Protein AF-A0A929RPE1-F1 (afdb_monomer)

Mean predicted aligned error: 3.92 Å

Secondary structure (DSSP, 8-state):
---S-EEEEEET-TTTTTHHHHHHH-TTEEEEEE---HHHHHHHHHHHHHHT-TTEEEE-S-GGGGTTT--EEEEEEESS--HHHHHHHHGGGEEEEEEEEEEE-TTHHHHHHHTHHHHHHTTEEEEEEEEE-SSSS-EEEEEEEEE--

Solvent-accessible surface area (backbone atoms only — not comparable to full-atom values): 7983 Å² total; per-residue (Å²): 135,84,75,84,47,59,34,32,34,18,40,51,19,57,96,31,53,63,39,52,59,48,33,73,78,34,75,70,32,34,30,34,33,25,26,62,50,65,76,40,41,54,51,44,51,55,50,36,61,76,67,66,53,88,39,60,47,82,38,82,32,53,64,69,76,44,54,86,76,53,58,17,48,33,31,36,36,39,90,71,66,59,51,45,59,41,47,69,49,44,55,72,36,36,25,89,76,10,23,40,45,34,50,44,53,89,62,44,70,59,38,49,61,76,13,44,68,52,31,58,76,63,35,35,51,76,46,80,42,82,41,75,43,93,88,48,105,50,62,41,29,39,39,39,31,36,35,79,104

Structure (mmCIF, N/CA/C/O backbone):
data_AF-A0A929RPE1-F1
#
_entry.id   AF-A0A929RPE1-F1
#
loop_
_atom_site.group_PDB
_atom_site.id
_atom_site.type_symbol
_atom_site.label_atom_id
_atom_site.label_alt_id
_atom_site.label_comp_id
_atom_site.label_asym_id
_atom_site.label_entity_id
_atom_site.label_seq_id
_atom_site.pdbx_PDB_ins_code
_atom_site.Cartn_x
_atom_site.Cartn_y
_atom_site.Cartn_z
_atom_site.occupancy
_atom_site.B_iso_or_equiv
_atom_site.auth_seq_id
_atom_site.auth_comp_id
_atom_site.auth_asym_id
_atom_site.auth_atom_id
_atom_site.pdbx_PDB_model_num
ATOM 1 N N . PRO A 1 1 ? -17.631 -17.907 -0.060 1.00 41.94 1 PRO A N 1
ATOM 2 C CA . PRO A 1 1 ? -17.583 -17.903 1.423 1.00 41.94 1 PRO A CA 1
ATOM 3 C C . PRO A 1 1 ? -16.134 -17.960 1.951 1.00 41.94 1 PRO A C 1
ATOM 5 O O . PRO A 1 1 ? -15.429 -18.916 1.658 1.00 41.94 1 PRO A O 1
ATOM 8 N N . ARG A 1 2 ? -15.601 -17.007 2.723 1.00 48.81 2 ARG A N 1
ATOM 9 C CA . ARG A 1 2 ? -15.855 -15.551 2.826 1.00 48.81 2 ARG A CA 1
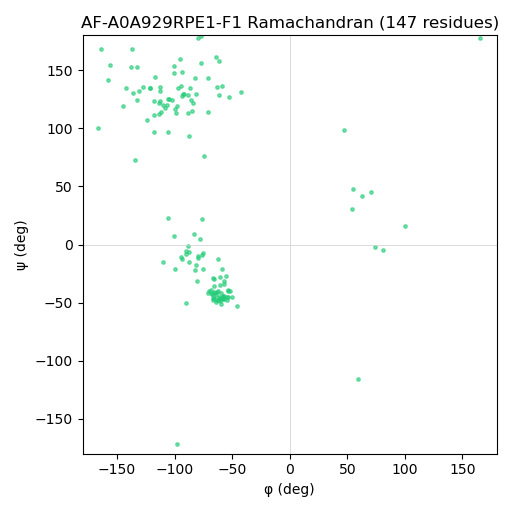ATOM 10 C C . ARG A 1 2 ? -15.153 -14.845 1.628 1.00 48.81 2 ARG A C 1
ATOM 12 O O . ARG A 1 2 ? -14.597 -15.539 0.784 1.00 48.81 2 ARG A O 1
ATOM 19 N N . ARG A 1 3 ? -15.189 -13.532 1.423 1.00 43.69 3 ARG A N 1
ATOM 20 C CA . ARG A 1 3 ? -14.304 -12.589 2.121 1.00 43.69 3 ARG A CA 1
ATOM 21 C C . ARG A 1 3 ? -14.842 -11.183 1.910 1.00 43.69 3 ARG A C 1
ATOM 23 O O . ARG A 1 3 ? -14.646 -10.605 0.850 1.00 43.69 3 ARG A O 1
ATOM 30 N N . GLU A 1 4 ? -15.535 -10.678 2.924 1.00 48.34 4 GLU A N 1
ATOM 31 C CA . GLU A 1 4 ? -15.473 -9.253 3.243 1.00 48.34 4 GLU A CA 1
ATOM 32 C C . GLU A 1 4 ? -14.011 -8.788 3.135 1.00 48.34 4 GLU A C 1
ATOM 34 O O . GLU A 1 4 ? -13.127 -9.488 3.634 1.00 48.34 4 GLU A O 1
ATOM 39 N N . GLY A 1 5 ? -13.817 -7.676 2.415 1.00 63.91 5 GLY A N 1
ATOM 40 C CA . GLY A 1 5 ? -12.622 -6.832 2.334 1.00 63.91 5 GLY A CA 1
ATOM 41 C C . GLY A 1 5 ? -11.291 -7.547 2.126 1.00 63.91 5 GLY A C 1
ATOM 42 O O . GLY A 1 5 ? -10.660 -7.966 3.090 1.00 63.91 5 GLY A O 1
ATOM 43 N N . ARG A 1 6 ? -10.786 -7.610 0.884 1.00 90.25 6 ARG A N 1
ATOM 44 C CA . ARG A 1 6 ? -9.335 -7.809 0.707 1.00 90.25 6 ARG A CA 1
ATOM 45 C C . ARG A 1 6 ? -8.610 -6.613 1.312 1.00 90.25 6 ARG A C 1
ATOM 47 O O . ARG A 1 6 ? -9.013 -5.471 1.083 1.00 90.25 6 ARG A O 1
ATOM 54 N N . GLU A 1 7 ? -7.547 -6.888 2.053 1.00 95.88 7 GLU A N 1
ATOM 55 C CA . GLU A 1 7 ? -6.811 -5.857 2.776 1.00 95.88 7 GLU A CA 1
ATOM 56 C C . GLU A 1 7 ? -5.669 -5.317 1.919 1.00 95.88 7 GLU A C 1
ATOM 58 O O . GLU A 1 7 ? -4.839 -6.071 1.394 1.00 95.88 7 GLU A O 1
ATOM 63 N N . VAL A 1 8 ? -5.600 -3.993 1.815 1.00 97.94 8 VAL A N 1
ATOM 64 C CA . VAL A 1 8 ? -4.462 -3.277 1.237 1.00 97.94 8 VAL A CA 1
ATOM 65 C C . VAL A 1 8 ? -3.785 -2.488 2.344 1.00 97.94 8 VAL A C 1
ATOM 67 O O . VAL A 1 8 ? -4.456 -1.786 3.085 1.00 97.94 8 VAL A O 1
ATOM 70 N N . LEU A 1 9 ? -2.463 -2.572 2.456 1.00 98.38 9 LEU A N 1
ATOM 71 C CA . LEU A 1 9 ? -1.678 -1.727 3.353 1.00 98.38 9 LEU A CA 1
ATOM 72 C C . LEU A 1 9 ? -0.784 -0.802 2.535 1.00 98.38 9 LEU A C 1
ATOM 74 O O . LEU A 1 9 ? 0.178 -1.263 1.925 1.00 98.38 9 LEU A O 1
ATOM 78 N N . ASP A 1 10 ? -1.052 0.495 2.571 1.00 98.44 10 ASP A N 1
ATOM 79 C CA . ASP A 1 10 ? -0.181 1.500 1.980 1.00 98.44 10 ASP A CA 1
ATOM 80 C C . ASP A 1 10 ? 0.867 1.955 2.997 1.00 98.44 10 ASP A C 1
ATOM 82 O O . ASP A 1 10 ? 0.550 2.542 4.029 1.00 98.44 10 ASP A O 1
ATOM 86 N N . VAL A 1 11 ? 2.132 1.638 2.734 1.00 98.00 11 VAL A N 1
ATOM 87 C CA . VAL A 1 11 ? 3.247 1.966 3.626 1.00 98.00 11 VAL A CA 1
ATOM 88 C C . VAL A 1 11 ? 3.862 3.290 3.211 1.00 98.00 11 VAL A C 1
ATOM 90 O O . VAL A 1 11 ? 4.288 3.448 2.069 1.00 98.00 11 VAL A O 1
ATOM 93 N N . GLY A 1 12 ? 3.997 4.207 4.170 1.00 96.25 12 GLY A N 1
ATOM 94 C CA . GLY A 1 12 ? 4.487 5.555 3.906 1.00 96.25 12 GLY A CA 1
ATOM 95 C C . GLY A 1 12 ? 3.454 6.371 3.138 1.00 96.25 12 GLY A C 1
ATOM 96 O O . GLY A 1 12 ? 3.809 7.030 2.162 1.00 96.25 12 GLY A O 1
ATOM 97 N N . SER A 1 13 ? 2.190 6.300 3.573 1.00 96.38 13 SER A N 1
ATOM 98 C CA . SER A 1 13 ? 1.047 6.871 2.853 1.00 96.38 13 SER A CA 1
ATOM 99 C C . SER A 1 13 ? 1.200 8.359 2.560 1.00 96.38 13 SER A C 1
ATOM 101 O O . SER A 1 13 ? 0.677 8.831 1.552 1.00 96.38 13 SER A O 1
ATOM 103 N N . GLY A 1 14 ? 1.959 9.108 3.370 1.00 95.12 14 GLY A N 1
ATOM 104 C CA . GLY A 1 14 ? 2.337 10.477 3.050 1.00 95.12 14 GLY A CA 1
ATOM 105 C C . GLY A 1 14 ? 1.115 11.372 2.864 1.00 95.12 14 GLY A C 1
ATOM 106 O O . GLY A 1 14 ? 0.342 11.583 3.788 1.00 95.12 14 GLY A O 1
ATOM 107 N N . SER A 1 15 ? 0.938 11.884 1.647 1.00 94.50 15 SER A N 1
ATOM 108 C CA . SER A 1 15 ? -0.229 12.679 1.246 1.00 94.50 15 SER A CA 1
ATOM 109 C C . SER A 1 15 ? -1.451 11.841 0.835 1.00 94.50 15 SER A C 1
ATOM 111 O O . SER A 1 15 ? -2.384 12.389 0.258 1.00 94.50 15 SER A O 1
ATOM 113 N N . GLY A 1 16 ? -1.420 10.524 1.047 1.00 96.12 16 GLY A N 1
ATOM 114 C CA . GLY A 1 16 ? -2.496 9.580 0.735 1.00 96.12 16 GLY A CA 1
ATOM 115 C C . GLY A 1 16 ? -2.317 8.798 -0.564 1.00 96.12 16 GLY A C 1
ATOM 116 O O . GLY A 1 16 ? -3.280 8.240 -1.071 1.00 96.12 16 GLY A O 1
ATOM 117 N N . LEU A 1 17 ? -1.119 8.755 -1.150 1.00 96.06 17 LEU A N 1
ATOM 118 C CA . LEU A 1 17 ? -0.919 8.175 -2.483 1.00 96.06 17 LEU A CA 1
ATOM 119 C C . LEU A 1 17 ? 0.018 6.957 -2.453 1.00 96.06 17 LEU A C 1
ATOM 121 O O . LEU A 1 17 ? 1.200 7.145 -2.142 1.00 96.06 17 LEU A O 1
ATOM 125 N N . PRO A 1 18 ? -0.415 5.778 -2.945 1.00 96.88 18 PRO A N 1
ATOM 126 C CA . PRO A 1 18 ? -1.666 5.520 -3.677 1.00 96.88 18 PRO A CA 1
ATOM 127 C C . PRO A 1 18 ? -2.905 5.202 -2.816 1.00 96.88 18 PRO A C 1
ATOM 129 O O . PRO A 1 18 ? -3.987 5.068 -3.384 1.00 96.88 18 PRO A O 1
ATOM 132 N N . GLY A 1 19 ? -2.779 5.054 -1.493 1.00 98.19 19 GLY A N 1
ATOM 133 C CA . GLY A 1 19 ? -3.822 4.460 -0.647 1.00 98.19 19 GLY A CA 1
ATOM 134 C C . GLY A 1 19 ? -5.220 5.095 -0.731 1.00 98.19 19 GLY A C 1
ATOM 135 O O . GLY A 1 19 ? -6.194 4.374 -0.928 1.00 98.19 19 GLY A O 1
ATOM 136 N N . ILE A 1 20 ? -5.338 6.423 -0.664 1.00 98.38 20 ILE A N 1
ATOM 137 C CA . ILE A 1 20 ? -6.624 7.143 -0.762 1.00 98.38 20 ILE A CA 1
ATOM 138 C C . ILE A 1 20 ? -7.279 6.931 -2.129 1.00 98.38 20 ILE A C 1
ATOM 140 O O . ILE A 1 20 ? -8.482 6.699 -2.211 1.00 98.38 20 ILE A O 1
ATOM 144 N N . VAL A 1 21 ? -6.492 6.953 -3.210 1.00 97.56 21 VAL A N 1
ATOM 145 C CA . VAL A 1 21 ? -7.010 6.712 -4.568 1.00 97.56 21 VAL A CA 1
ATOM 146 C C . VAL A 1 21 ? -7.531 5.283 -4.691 1.00 97.56 21 VAL A C 1
ATOM 148 O O . VAL A 1 21 ? -8.599 5.062 -5.255 1.00 97.56 21 VAL A O 1
ATOM 151 N N . ILE A 1 22 ? -6.807 4.312 -4.129 1.00 97.62 22 ILE A N 1
ATOM 152 C CA . ILE A 1 22 ? -7.260 2.919 -4.095 1.00 97.62 22 ILE A CA 1
ATOM 153 C C . ILE A 1 22 ? -8.578 2.816 -3.326 1.00 97.62 22 ILE A C 1
ATOM 155 O O . ILE A 1 22 ? -9.515 2.226 -3.853 1.00 97.62 22 ILE A O 1
ATOM 159 N N . ALA A 1 23 ? -8.669 3.412 -2.134 1.00 97.88 23 ALA A N 1
ATOM 160 C CA . ALA A 1 23 ? -9.875 3.371 -1.311 1.00 97.88 23 ALA A CA 1
ATOM 161 C C . ALA A 1 23 ? -11.096 3.943 -2.047 1.00 97.88 23 ALA A C 1
ATOM 163 O O . ALA A 1 23 ? -12.132 3.283 -2.107 1.00 97.88 23 ALA A O 1
ATOM 164 N N . ALA A 1 24 ? -10.937 5.105 -2.689 1.00 97.81 24 ALA A N 1
ATOM 165 C CA . ALA A 1 24 ? -11.996 5.761 -3.450 1.00 97.81 24 ALA A CA 1
ATOM 166 C C . ALA A 1 24 ? -12.433 4.961 -4.692 1.00 97.81 24 ALA A C 1
ATOM 168 O O . ALA A 1 24 ? -13.621 4.864 -4.991 1.00 97.81 24 ALA A O 1
ATOM 169 N N . CYS A 1 25 ? -11.489 4.367 -5.430 1.00 97.12 25 CYS A N 1
ATOM 170 C CA . CYS A 1 25 ? -11.800 3.606 -6.645 1.00 97.12 25 CYS A CA 1
ATOM 171 C C . CYS A 1 25 ? -12.268 2.168 -6.373 1.00 97.12 25 CYS A C 1
ATOM 173 O O . CYS A 1 25 ? -12.806 1.521 -7.274 1.00 97.12 25 CYS A O 1
ATOM 175 N N . ARG A 1 26 ? -12.011 1.632 -5.176 1.00 95.75 26 ARG A N 1
ATOM 176 C CA . ARG A 1 26 ? -12.267 0.234 -4.812 1.00 95.75 26 ARG A CA 1
ATOM 177 C C . ARG A 1 26 ? -12.938 0.140 -3.439 1.00 95.75 26 ARG A C 1
ATOM 179 O O . ARG A 1 26 ? -12.310 -0.323 -2.485 1.00 95.75 26 ARG A O 1
ATOM 186 N N . PRO A 1 27 ? -14.229 0.511 -3.342 1.00 93.94 27 PRO A N 1
ATOM 187 C CA . PRO A 1 27 ? -14.991 0.423 -2.093 1.00 93.94 27 PRO A CA 1
ATOM 188 C C . PRO A 1 27 ? -15.146 -1.016 -1.570 1.00 93.94 27 PRO A C 1
ATOM 190 O O . PRO A 1 27 ? -15.542 -1.221 -0.430 1.00 93.94 27 PRO A O 1
ATOM 193 N N . ASP A 1 28 ? -14.828 -2.029 -2.384 1.00 94.00 28 ASP A N 1
ATOM 194 C CA . ASP A 1 28 ? -14.804 -3.441 -1.990 1.00 94.00 28 ASP A CA 1
ATOM 195 C C . ASP A 1 28 ? -13.537 -3.860 -1.213 1.00 94.00 28 ASP A C 1
ATOM 197 O O . ASP A 1 28 ? -13.471 -4.978 -0.695 1.00 94.00 28 ASP A O 1
ATOM 201 N N . LEU A 1 29 ? -12.520 -2.995 -1.150 1.00 95.56 29 LEU A N 1
ATOM 202 C CA . LEU A 1 29 ? -11.276 -3.219 -0.412 1.00 95.56 29 LEU A CA 1
ATOM 203 C C . LEU A 1 29 ? -11.306 -2.483 0.924 1.00 95.56 29 LEU A C 1
ATOM 205 O O . LEU A 1 29 ? -11.839 -1.380 1.003 1.00 95.56 29 LEU A O 1
ATOM 209 N N . HIS A 1 30 ? -10.650 -3.054 1.936 1.00 97.25 30 HIS A N 1
ATOM 210 C CA . HIS A 1 30 ? -10.337 -2.336 3.173 1.00 97.25 30 HIS A CA 1
ATOM 211 C C . HIS A 1 30 ? -8.895 -1.832 3.102 1.00 97.25 30 HIS A C 1
ATOM 213 O O . HIS A 1 30 ? -7.962 -2.627 2.942 1.00 97.25 30 HIS A O 1
ATOM 219 N N . VAL A 1 31 ? -8.701 -0.515 3.168 1.00 98.06 31 VAL A N 1
ATOM 220 C CA . VAL A 1 31 ? -7.397 0.118 2.942 1.00 98.06 31 VAL A CA 1
ATOM 221 C C . VAL A 1 31 ? -6.821 0.646 4.250 1.00 98.06 31 VAL A C 1
ATOM 223 O O . VAL A 1 31 ? -7.340 1.560 4.880 1.00 98.06 31 VAL A O 1
ATOM 226 N N . HIS A 1 32 ? -5.683 0.097 4.642 1.00 98.25 32 HIS A N 1
ATOM 227 C CA . HIS A 1 32 ? -4.885 0.563 5.758 1.00 98.25 32 HIS A CA 1
ATOM 228 C C . HIS A 1 32 ? -3.822 1.555 5.280 1.00 98.25 32 HIS A C 1
ATOM 230 O O . HIS A 1 32 ? -3.052 1.246 4.372 1.00 98.25 32 HIS A O 1
ATOM 236 N N . LEU A 1 33 ? -3.730 2.719 5.920 1.00 98.50 33 LEU A N 1
ATOM 237 C CA . LEU A 1 33 ? -2.728 3.746 5.627 1.00 98.50 33 LEU A CA 1
ATOM 238 C C . LEU A 1 33 ? -1.730 3.817 6.780 1.00 98.50 33 LEU A C 1
ATOM 240 O O . LEU A 1 33 ? -2.131 4.067 7.910 1.00 98.50 33 LEU A O 1
ATOM 244 N N . ALA A 1 34 ? -0.444 3.579 6.530 1.00 98.19 34 ALA A N 1
ATOM 245 C CA . ALA A 1 34 ? 0.591 3.607 7.562 1.00 98.19 34 ALA A CA 1
ATOM 246 C C . ALA A 1 34 ? 1.541 4.789 7.366 1.00 98.19 34 ALA A C 1
ATOM 248 O O . ALA A 1 34 ? 2.316 4.835 6.404 1.00 98.19 34 ALA A O 1
ATOM 249 N N . GLU A 1 35 ? 1.516 5.728 8.309 1.00 97.88 35 GLU A N 1
ATOM 250 C CA . GLU A 1 35 ? 2.333 6.940 8.279 1.00 97.88 35 GLU A CA 1
ATOM 251 C C . GLU A 1 35 ? 2.759 7.337 9.704 1.00 97.88 35 GLU A C 1
ATOM 253 O O . GLU A 1 35 ? 1.910 7.597 10.548 1.00 97.88 35 GLU A O 1
ATOM 258 N N . PRO A 1 36 ? 4.064 7.394 10.023 1.00 96.94 36 PRO A N 1
ATOM 259 C CA . PRO A 1 36 ? 4.515 7.691 11.384 1.00 96.94 36 PRO A CA 1
ATOM 260 C C . PRO A 1 36 ? 4.389 9.167 11.805 1.00 96.94 36 PRO A C 1
ATOM 262 O O . PRO A 1 36 ? 4.425 9.459 13.003 1.00 96.94 36 PRO A O 1
ATOM 265 N N . MET A 1 37 ? 4.317 10.119 10.868 1.00 97.75 37 MET A N 1
ATOM 266 C CA . MET A 1 37 ? 4.321 11.550 11.190 1.00 97.75 37 MET A CA 1
ATOM 267 C C . MET A 1 37 ? 2.913 12.057 11.533 1.00 97.75 37 MET A C 1
ATOM 269 O O . MET A 1 37 ? 2.074 12.151 10.644 1.00 97.75 37 MET A O 1
ATOM 273 N N . ALA A 1 38 ? 2.698 12.486 12.784 1.00 97.81 38 ALA A N 1
ATOM 274 C CA . ALA A 1 38 ? 1.407 12.976 13.300 1.00 97.81 38 ALA A CA 1
ATOM 275 C C . ALA A 1 38 ? 0.698 13.964 12.356 1.00 97.81 38 ALA A C 1
ATOM 277 O O . ALA A 1 38 ? -0.408 13.704 11.909 1.00 97.81 38 ALA A O 1
ATOM 278 N N . ARG A 1 39 ? 1.392 15.024 11.922 1.00 97.94 39 ARG A N 1
ATOM 279 C CA . ARG A 1 39 ? 0.834 16.020 10.989 1.00 97.94 39 ARG A CA 1
ATOM 280 C C . ARG A 1 39 ? 0.329 15.424 9.664 1.00 97.94 39 ARG A C 1
ATOM 282 O O . ARG A 1 39 ? -0.563 15.978 9.036 1.00 97.94 39 ARG A O 1
ATOM 289 N N . ARG A 1 40 ? 0.948 14.345 9.174 1.00 97.81 40 ARG A N 1
ATOM 290 C CA . ARG A 1 40 ? 0.481 13.667 7.955 1.00 97.81 40 ARG A CA 1
ATOM 291 C C . ARG A 1 40 ? -0.690 12.739 8.245 1.00 97.81 40 ARG A C 1
ATOM 293 O O . ARG A 1 40 ? -1.522 12.572 7.372 1.00 97.81 40 ARG A O 1
ATOM 300 N N . VAL A 1 41 ? -0.751 12.157 9.439 1.00 98.38 41 VAL A N 1
ATOM 301 C CA . VAL A 1 41 ? -1.916 11.390 9.895 1.00 98.38 41 VAL A CA 1
ATOM 302 C C . VAL A 1 41 ? -3.136 12.294 10.006 1.00 98.38 41 VAL A C 1
ATOM 304 O O . VAL A 1 41 ? -4.130 11.982 9.370 1.00 98.38 41 VAL A O 1
ATOM 307 N N . GLU A 1 42 ? -3.014 13.449 10.663 1.00 98.38 42 GLU A N 1
ATOM 308 C CA . GLU A 1 42 ? -4.078 14.466 10.733 1.00 98.38 42 GLU A CA 1
ATOM 309 C C . GLU A 1 42 ? -4.564 14.859 9.325 1.00 98.38 42 GLU A C 1
ATOM 311 O O . GLU A 1 42 ? -5.755 14.865 9.044 1.00 98.38 42 GLU A O 1
ATOM 316 N N . TRP A 1 43 ? -3.634 15.082 8.387 1.00 98.06 43 TRP A N 1
ATOM 317 C CA . TRP A 1 43 ? -3.981 15.324 6.982 1.00 98.06 43 TRP A CA 1
ATOM 318 C C . TRP A 1 43 ? -4.750 14.161 6.333 1.00 98.06 43 TRP A C 1
ATOM 320 O O . TRP A 1 43 ? -5.667 14.387 5.548 1.00 98.06 43 TRP A O 1
ATOM 330 N N . LEU A 1 44 ? -4.354 12.913 6.596 1.00 98.56 44 LEU A N 1
ATOM 331 C CA . LEU A 1 44 ? -5.036 11.741 6.045 1.00 98.56 44 LEU A CA 1
ATOM 332 C C . LEU A 1 44 ? -6.438 11.584 6.640 1.00 98.56 44 LEU A C 1
ATOM 334 O O . LEU A 1 44 ? -7.345 11.234 5.893 1.00 98.56 44 LEU A O 1
ATOM 338 N N . GLU A 1 45 ? -6.604 11.851 7.936 1.00 98.62 45 GLU A N 1
ATOM 339 C CA . GLU A 1 45 ? -7.899 11.860 8.628 1.00 98.62 45 GLU A CA 1
ATOM 340 C C . GLU A 1 45 ? -8.826 12.902 7.994 1.00 98.62 45 GLU A C 1
ATOM 342 O O . GLU A 1 45 ? -9.900 12.541 7.517 1.00 98.62 45 GLU A O 1
ATOM 347 N N . ASP A 1 46 ? -8.352 14.144 7.831 1.00 98.50 46 ASP A N 1
ATOM 348 C CA . ASP A 1 46 ? -9.100 15.205 7.147 1.00 98.50 46 ASP A CA 1
ATOM 349 C C . ASP A 1 46 ? -9.534 14.778 5.734 1.00 98.50 46 ASP A C 1
ATOM 351 O O . ASP A 1 46 ? -10.671 15.008 5.322 1.00 98.50 46 ASP A O 1
ATOM 355 N N . VAL A 1 47 ? -8.639 14.165 4.953 1.00 98.38 47 VAL A N 1
ATOM 356 C CA . VAL A 1 47 ? -8.952 13.725 3.583 1.00 98.38 47 VAL A CA 1
ATOM 357 C C . VAL A 1 47 ? -9.973 12.586 3.573 1.00 98.38 47 VAL A C 1
ATOM 359 O O . VAL A 1 47 ? -10.878 12.604 2.738 1.00 98.38 47 VAL A O 1
ATOM 362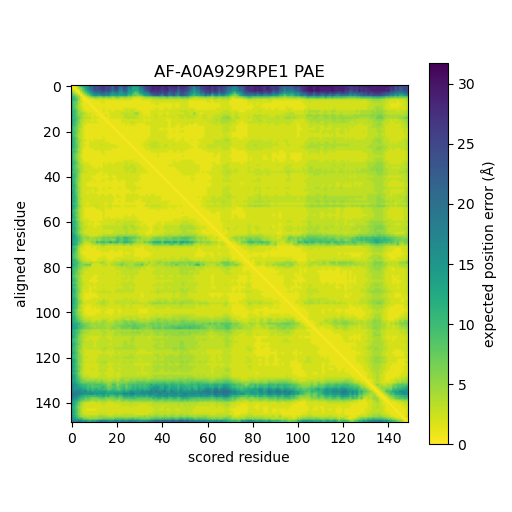 N N . VAL A 1 48 ? -9.837 11.604 4.466 1.00 98.50 48 VAL A N 1
ATOM 363 C CA . VAL A 1 48 ? -10.779 10.480 4.594 1.00 98.50 48 VAL A CA 1
ATOM 364 C C . VAL A 1 48 ? -12.176 10.990 4.937 1.00 98.50 48 VAL A C 1
ATOM 366 O O . VAL A 1 48 ? -13.133 10.610 4.258 1.00 98.50 48 VAL A O 1
ATOM 369 N N . ASP A 1 49 ? -12.274 11.904 5.901 1.00 98.38 49 ASP A N 1
ATOM 370 C CA . ASP A 1 49 ? -13.542 12.485 6.343 1.00 98.38 49 ASP A CA 1
ATOM 371 C C . ASP A 1 49 ? -14.192 13.329 5.239 1.00 98.38 49 ASP A C 1
ATOM 373 O O . ASP A 1 49 ? -15.373 13.159 4.933 1.00 98.38 49 ASP A O 1
ATOM 377 N N . ASN A 1 50 ? -13.422 14.195 4.571 1.00 98.31 50 ASN A N 1
ATOM 378 C CA . ASN A 1 50 ? -13.941 15.046 3.493 1.00 98.31 50 ASN A CA 1
ATOM 379 C C . ASN A 1 50 ? -14.406 14.250 2.262 1.00 98.31 50 ASN A C 1
ATOM 381 O O . ASN A 1 50 ? -15.297 14.702 1.541 1.00 98.31 50 ASN A O 1
ATOM 385 N N . LEU A 1 51 ? -13.795 13.093 1.995 1.00 97.94 51 LEU A N 1
ATOM 386 C CA . LEU A 1 51 ? -14.170 12.219 0.881 1.00 97.94 51 LEU A CA 1
ATOM 387 C C . LEU A 1 51 ? -15.239 11.180 1.258 1.00 97.94 51 LEU A C 1
ATOM 389 O O . LEU A 1 51 ? -15.740 10.503 0.360 1.00 97.94 51 LEU A O 1
ATOM 393 N N . GLY A 1 52 ? -15.591 11.051 2.543 1.00 97.81 52 GLY A N 1
ATOM 394 C CA . GLY A 1 52 ? -16.554 10.058 3.030 1.00 97.81 52 GLY A CA 1
ATOM 395 C C . GLY A 1 52 ? -16.091 8.616 2.803 1.00 97.81 52 GLY A C 1
ATOM 396 O O . GLY A 1 52 ? -16.865 7.782 2.335 1.00 97.81 52 GLY A O 1
ATOM 397 N N . LEU A 1 53 ? -14.805 8.333 3.041 1.00 98.00 53 LEU A N 1
ATOM 398 C CA . LEU A 1 53 ? -14.226 7.008 2.803 1.00 98.00 53 LEU A CA 1
ATOM 399 C C . LEU A 1 53 ? -14.398 6.092 4.021 1.00 98.00 53 LEU A C 1
ATOM 401 O O . LEU A 1 53 ? -13.541 6.029 4.898 1.00 98.00 53 LEU A O 1
ATOM 405 N N . ASP A 1 54 ? -15.470 5.303 4.021 1.00 96.81 54 ASP A N 1
ATOM 406 C CA . ASP A 1 54 ? -15.798 4.381 5.122 1.00 96.81 54 ASP A CA 1
ATOM 407 C C . ASP A 1 54 ? -14.928 3.105 5.155 1.00 96.81 54 ASP A C 1
ATOM 409 O O . ASP A 1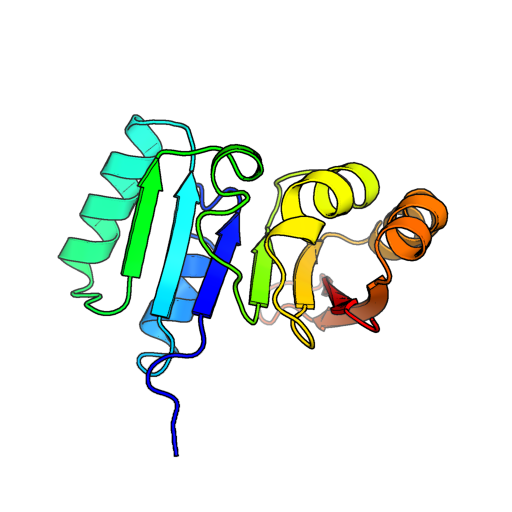 54 ? -15.015 2.295 6.080 1.00 96.81 54 ASP A O 1
ATOM 413 N N . ASN A 1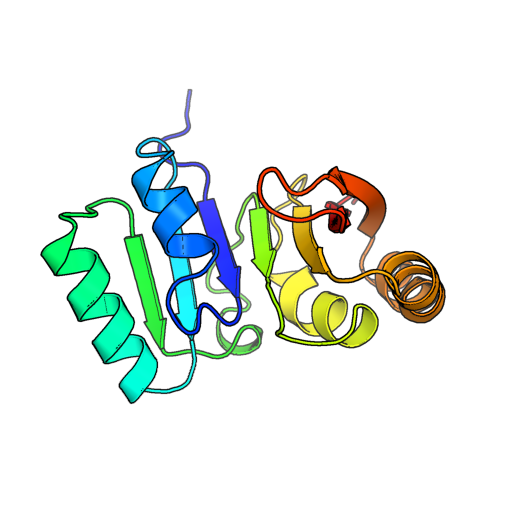 55 ? -14.090 2.896 4.136 1.00 97.50 55 ASN A N 1
ATOM 414 C CA . ASN A 1 55 ? -13.273 1.695 3.945 1.00 97.50 55 ASN A CA 1
ATOM 415 C C . ASN A 1 55 ? -11.779 1.912 4.246 1.00 97.50 55 ASN A C 1
ATOM 417 O O . ASN A 1 55 ? -10.928 1.182 3.727 1.00 97.50 55 ASN A O 1
ATOM 421 N N . VAL A 1 56 ? -11.445 2.919 5.061 1.00 98.25 56 VAL A N 1
ATOM 422 C CA . VAL A 1 56 ? -10.063 3.280 5.403 1.00 98.25 56 VAL A CA 1
ATOM 423 C C . VAL A 1 56 ? -9.782 3.102 6.897 1.00 98.25 56 VAL A C 1
ATOM 425 O O . VAL A 1 56 ? -10.619 3.345 7.759 1.00 98.25 56 VAL A O 1
ATOM 428 N N . THR A 1 57 ? -8.566 2.678 7.236 1.00 98.00 57 THR A N 1
ATOM 429 C CA . THR A 1 57 ? -8.047 2.706 8.611 1.00 98.00 57 THR A CA 1
ATOM 430 C C . THR A 1 57 ? -6.645 3.291 8.622 1.00 98.00 57 THR A C 1
ATOM 432 O O . THR A 1 57 ? -5.749 2.776 7.954 1.00 98.00 57 THR A O 1
ATOM 435 N N . ILE A 1 58 ? -6.429 4.338 9.412 1.00 98.44 58 ILE A N 1
ATOM 436 C CA . ILE A 1 58 ? -5.138 5.022 9.494 1.00 98.44 58 ILE A CA 1
ATOM 437 C C . ILE A 1 58 ? -4.351 4.503 10.701 1.00 98.44 58 ILE A C 1
ATOM 439 O O . ILE A 1 58 ? -4.877 4.346 11.800 1.00 98.44 58 ILE A O 1
ATOM 443 N N . HIS A 1 59 ? -3.068 4.226 10.485 1.00 98.06 59 HIS A N 1
ATOM 444 C CA . HIS A 1 59 ? -2.115 3.795 11.497 1.00 98.06 59 HIS A CA 1
ATOM 445 C C . HIS A 1 59 ? -1.002 4.831 11.614 1.00 98.06 59 HIS A C 1
ATOM 447 O O . HIS A 1 59 ? -0.151 4.936 10.724 1.00 98.06 59 HIS A O 1
ATOM 453 N N . GLN A 1 60 ? -0.946 5.535 12.747 1.00 97.94 60 GLN A N 1
ATOM 454 C CA . GLN A 1 60 ? 0.216 6.353 13.090 1.00 97.94 60 GLN A CA 1
ATOM 455 C C . GLN A 1 60 ? 1.389 5.462 13.524 1.00 97.94 60 GLN A C 1
ATOM 457 O O . GLN A 1 60 ? 1.659 5.281 14.711 1.00 97.94 60 GLN A O 1
ATOM 462 N N . ALA A 1 61 ? 2.053 4.831 12.558 1.00 97.12 61 ALA A N 1
ATOM 463 C CA . ALA A 1 61 ? 3.074 3.824 12.815 1.00 97.12 61 ALA A CA 1
ATOM 464 C C . ALA A 1 61 ? 4.055 3.689 11.647 1.00 97.12 61 ALA A C 1
ATOM 466 O O . ALA A 1 61 ? 3.728 3.924 10.481 1.00 97.12 61 ALA A O 1
ATOM 467 N N . ARG A 1 62 ? 5.268 3.223 11.951 1.00 95.94 62 ARG A N 1
ATOM 468 C CA . ARG A 1 62 ? 6.185 2.675 10.948 1.00 95.94 62 ARG A CA 1
ATOM 469 C C . ARG A 1 62 ? 5.753 1.265 10.553 1.00 95.94 62 ARG A C 1
ATOM 471 O O . ARG A 1 62 ? 5.143 0.535 11.333 1.00 95.94 62 ARG A O 1
ATOM 478 N N . ALA A 1 63 ? 6.157 0.838 9.358 1.00 94.44 63 ALA A N 1
ATOM 479 C CA . ALA A 1 63 ? 5.862 -0.498 8.836 1.00 94.44 63 ALA A CA 1
ATOM 480 C C . ALA A 1 63 ? 6.286 -1.622 9.802 1.00 94.44 63 ALA A C 1
ATOM 482 O O . ALA A 1 63 ? 5.586 -2.617 9.982 1.00 94.44 63 ALA A O 1
ATOM 483 N N . GLU A 1 64 ? 7.435 -1.469 10.457 1.00 94.06 64 GLU A N 1
ATOM 484 C CA . GLU A 1 64 ? 7.982 -2.456 11.384 1.00 94.06 64 GLU A CA 1
ATOM 485 C C . GLU A 1 64 ? 7.134 -2.628 12.649 1.00 94.06 64 GLU A C 1
ATOM 487 O O . GLU A 1 64 ? 7.096 -3.727 13.200 1.00 94.06 64 GLU A O 1
ATOM 492 N N . GLU A 1 65 ? 6.423 -1.583 13.072 1.00 95.81 65 GLU A N 1
ATOM 493 C CA . GLU A 1 65 ? 5.554 -1.580 14.257 1.00 95.81 65 GLU A CA 1
ATOM 494 C C . GLU A 1 65 ? 4.193 -2.242 13.989 1.00 95.81 65 GLU A C 1
ATOM 496 O O . GLU A 1 65 ? 3.437 -2.529 14.920 1.00 95.81 65 GLU A O 1
ATOM 501 N N . LEU A 1 66 ? 3.879 -2.508 12.718 1.00 95.06 66 LEU A N 1
ATOM 502 C CA . LEU A 1 66 ? 2.681 -3.234 12.290 1.00 95.06 66 LEU A CA 1
ATOM 503 C C . LEU A 1 66 ? 2.906 -4.750 12.199 1.00 95.06 66 LEU A C 1
ATOM 505 O O . LEU A 1 66 ? 1.967 -5.521 11.991 1.00 95.06 66 LEU A O 1
ATOM 509 N N . ARG A 1 67 ? 4.146 -5.215 12.389 1.00 90.88 67 ARG A N 1
ATOM 510 C CA . ARG A 1 67 ? 4.469 -6.646 12.372 1.00 90.88 67 ARG A CA 1
ATOM 511 C C . ARG A 1 67 ? 3.712 -7.372 13.484 1.00 90.88 67 ARG A C 1
ATOM 513 O O . ARG A 1 67 ? 3.771 -6.985 14.643 1.00 90.88 67 ARG A O 1
ATOM 520 N N . GLY A 1 68 ? 3.027 -8.454 13.119 1.00 86.44 68 GLY A N 1
ATOM 521 C CA . GLY A 1 68 ? 2.235 -9.255 14.057 1.00 86.44 68 GLY A CA 1
ATOM 522 C C . GLY A 1 68 ? 0.847 -8.689 14.371 1.00 86.44 68 GLY A C 1
ATOM 523 O O . GLY A 1 68 ? 0.080 -9.375 15.035 1.00 86.44 68 GLY A O 1
ATOM 524 N N . LYS A 1 69 ? 0.499 -7.497 13.862 1.00 83.94 69 LYS A N 1
ATOM 525 C CA . LYS A 1 69 ? -0.845 -6.908 14.004 1.00 83.94 69 LYS A CA 1
ATOM 526 C C . LYS A 1 69 ? -1.817 -7.330 12.898 1.00 83.94 69 LYS A C 1
ATOM 528 O O . LYS A 1 69 ? -3.016 -7.157 13.048 1.00 83.94 69 LYS A O 1
ATOM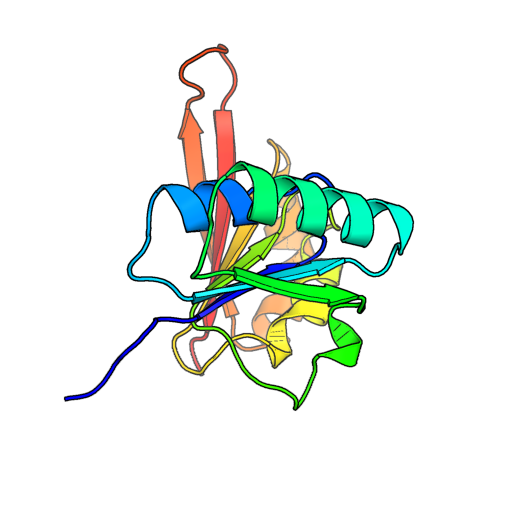 533 N N . GLY A 1 70 ? -1.301 -7.885 11.803 1.00 83.19 70 GLY A N 1
ATOM 534 C CA . GLY A 1 70 ? -2.079 -8.313 10.644 1.00 83.19 70 GLY A CA 1
ATOM 535 C C . GLY A 1 70 ? -1.181 -8.569 9.437 1.00 83.19 70 GLY A C 1
ATOM 536 O O . GLY A 1 70 ? 0.042 -8.389 9.511 1.00 83.19 70 GLY A O 1
ATOM 537 N N . LYS A 1 71 ? -1.779 -9.017 8.332 1.00 91.12 71 LYS A N 1
ATOM 538 C CA . LYS A 1 71 ? -1.113 -9.138 7.032 1.00 91.12 71 LYS A CA 1
ATOM 539 C C . LYS A 1 71 ? -2.087 -8.761 5.924 1.00 91.12 71 LYS A C 1
ATOM 541 O O . LYS A 1 71 ? -3.186 -9.294 5.903 1.00 91.12 71 LYS A O 1
ATOM 546 N N . ALA A 1 72 ? -1.624 -7.955 4.978 1.00 96.38 72 ALA A N 1
ATOM 547 C CA . ALA A 1 72 ? -2.415 -7.494 3.847 1.00 96.38 72 ALA A CA 1
ATOM 548 C C . ALA A 1 72 ? -2.232 -8.393 2.615 1.00 96.38 72 ALA A C 1
ATOM 550 O O . ALA A 1 72 ? -1.141 -8.930 2.375 1.00 96.38 72 ALA A O 1
ATOM 551 N N . ASP A 1 73 ? -3.283 -8.513 1.805 1.00 96.69 73 ASP A N 1
ATOM 552 C CA . ASP A 1 73 ? -3.232 -9.183 0.501 1.00 96.69 73 ASP A CA 1
ATOM 553 C C . ASP A 1 73 ? -2.323 -8.413 -0.471 1.00 96.69 73 ASP A C 1
ATOM 555 O O . ASP A 1 73 ? -1.578 -9.013 -1.252 1.00 96.69 73 ASP A O 1
ATOM 559 N N . ALA A 1 74 ? -2.331 -7.080 -0.381 1.00 97.62 74 ALA A N 1
ATOM 560 C CA . ALA A 1 74 ? -1.403 -6.213 -1.092 1.00 97.62 74 ALA A CA 1
ATOM 561 C C . ALA A 1 74 ? -0.781 -5.184 -0.146 1.00 97.62 74 ALA A C 1
ATOM 563 O O . ALA A 1 74 ? -1.478 -4.498 0.594 1.00 97.62 74 ALA A O 1
ATOM 564 N N . VAL A 1 75 ? 0.539 -5.038 -0.201 1.00 98.31 75 VAL A N 1
ATOM 565 C CA . VAL A 1 75 ? 1.247 -3.929 0.442 1.00 98.31 75 VAL A CA 1
ATOM 566 C C . VAL A 1 75 ? 1.697 -2.968 -0.647 1.00 98.31 75 VAL A C 1
ATOM 568 O O . VAL A 1 75 ? 2.458 -3.374 -1.522 1.00 98.31 75 VAL A O 1
ATOM 571 N N . THR A 1 76 ? 1.258 -1.714 -0.619 1.00 98.19 76 THR A N 1
ATOM 572 C CA . THR A 1 76 ? 1.687 -0.684 -1.573 1.00 98.19 76 THR A CA 1
ATOM 573 C C . THR A 1 76 ? 2.742 0.226 -0.962 1.00 98.19 76 THR A C 1
ATOM 575 O O . THR A 1 76 ? 2.847 0.359 0.257 1.00 98.19 76 THR A O 1
ATOM 578 N N . ALA A 1 77 ? 3.580 0.818 -1.812 1.00 97.38 77 ALA A N 1
ATOM 579 C CA . ALA A 1 77 ? 4.507 1.863 -1.397 1.00 97.38 77 ALA A CA 1
ATOM 580 C C . ALA A 1 77 ? 4.922 2.724 -2.591 1.00 97.38 77 ALA A C 1
ATOM 582 O O . ALA A 1 77 ? 5.209 2.206 -3.676 1.00 97.38 77 ALA A O 1
ATOM 583 N N . ARG A 1 78 ? 5.045 4.034 -2.366 1.00 95.56 78 ARG A N 1
ATOM 584 C CA . ARG A 1 78 ? 5.537 4.999 -3.355 1.00 95.56 78 ARG A CA 1
ATOM 585 C C . ARG A 1 78 ? 6.520 5.962 -2.700 1.00 95.56 78 ARG A C 1
ATOM 587 O O . ARG A 1 78 ? 6.231 6.523 -1.654 1.00 95.56 78 ARG A O 1
ATOM 594 N N . ALA A 1 79 ? 7.686 6.150 -3.319 1.00 89.38 79 ALA A N 1
ATOM 595 C CA . ALA A 1 79 ? 8.723 7.080 -2.847 1.00 89.38 79 ALA A CA 1
ATOM 596 C C . ALA A 1 79 ? 9.181 6.881 -1.376 1.00 89.38 79 ALA A C 1
ATOM 598 O O . ALA A 1 79 ? 9.608 7.826 -0.720 1.00 89.38 79 ALA A O 1
ATOM 599 N N . VAL A 1 80 ? 9.133 5.644 -0.862 1.00 88.56 80 VAL A N 1
ATOM 600 C CA . VAL A 1 80 ? 9.481 5.326 0.540 1.00 88.56 80 VAL A CA 1
ATOM 601 C C . VAL A 1 80 ? 10.962 4.979 0.719 1.00 88.56 80 VAL A C 1
ATOM 603 O O . VAL A 1 80 ? 11.631 5.475 1.624 1.00 88.56 80 VAL A O 1
ATOM 606 N N . ALA A 1 81 ? 11.476 4.062 -0.106 1.00 93.25 81 ALA A N 1
ATOM 607 C CA . ALA A 1 81 ? 12.825 3.512 0.015 1.00 93.25 81 ALA A CA 1
ATOM 608 C C . ALA A 1 81 ? 13.268 2.795 -1.274 1.00 93.25 81 ALA A C 1
ATOM 610 O O . ALA A 1 81 ? 12.448 2.495 -2.147 1.00 93.25 81 ALA A O 1
ATOM 611 N N . ASN A 1 82 ? 14.560 2.458 -1.370 1.00 95.69 82 ASN A N 1
ATOM 612 C CA . ASN A 1 82 ? 15.062 1.520 -2.383 1.00 95.69 82 ASN A CA 1
ATOM 613 C C . ASN A 1 82 ? 14.475 0.107 -2.183 1.00 95.69 82 ASN A C 1
ATOM 615 O O . ASN A 1 82 ? 13.950 -0.209 -1.111 1.00 95.69 82 ASN A O 1
ATOM 619 N N . MET A 1 83 ? 14.530 -0.741 -3.215 1.00 97.00 83 MET A N 1
ATOM 620 C CA . MET A 1 83 ? 13.907 -2.074 -3.180 1.00 97.00 83 MET A CA 1
ATOM 621 C C . MET A 1 83 ? 14.395 -2.956 -2.021 1.00 97.00 83 MET A C 1
ATOM 623 O O . MET A 1 83 ? 13.564 -3.532 -1.321 1.00 97.00 83 MET A O 1
ATOM 627 N N . SER A 1 84 ? 15.702 -3.011 -1.744 1.00 96.94 84 SER A N 1
ATOM 628 C CA . SER A 1 84 ? 16.252 -3.854 -0.668 1.00 96.94 84 SER A CA 1
ATOM 629 C C . SER A 1 84 ? 15.714 -3.463 0.710 1.00 96.94 84 SER A C 1
ATOM 631 O O . SER A 1 84 ? 15.297 -4.319 1.493 1.00 96.94 84 SER A O 1
ATOM 633 N N . LYS A 1 85 ? 15.680 -2.159 1.018 1.00 96.88 85 LYS A N 1
ATOM 634 C CA . LYS A 1 85 ? 15.107 -1.665 2.276 1.00 96.88 85 LYS A CA 1
ATOM 635 C C . LYS A 1 85 ? 13.598 -1.891 2.313 1.00 96.88 85 LYS A C 1
ATOM 637 O O . LYS A 1 85 ? 13.100 -2.360 3.332 1.00 96.88 85 LYS A O 1
ATOM 642 N N . LEU A 1 86 ? 12.895 -1.625 1.213 1.00 96.50 86 LEU A N 1
ATOM 643 C CA . LEU A 1 86 ? 11.448 -1.795 1.136 1.00 96.50 86 LEU A CA 1
ATOM 644 C C . 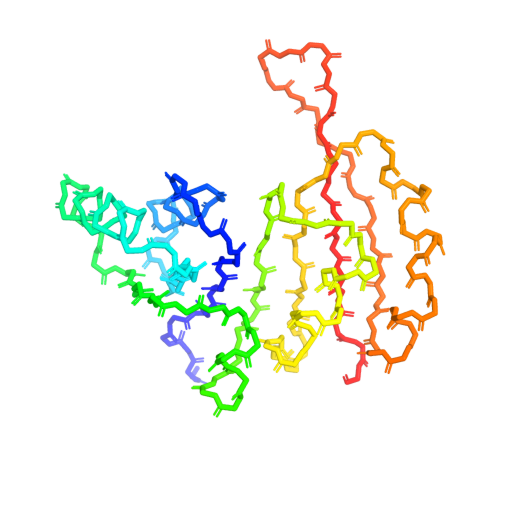LEU A 1 86 ? 11.033 -3.248 1.410 1.00 96.50 86 LEU A C 1
ATOM 646 O O . LEU A 1 86 ? 10.179 -3.477 2.261 1.00 96.50 86 LEU A O 1
ATOM 650 N N . VAL A 1 87 ? 11.702 -4.228 0.793 1.00 97.12 87 VAL A N 1
ATOM 651 C CA . VAL A 1 87 ? 11.458 -5.664 1.028 1.00 97.12 87 VAL A CA 1
ATOM 652 C C . VAL A 1 87 ? 11.656 -6.040 2.501 1.00 97.12 87 VAL A C 1
ATOM 654 O O . VAL A 1 87 ? 10.810 -6.723 3.086 1.00 97.12 87 VAL A O 1
ATOM 657 N N . ARG A 1 88 ? 12.733 -5.570 3.146 1.00 96.56 88 ARG A N 1
ATOM 658 C CA . ARG A 1 88 ? 12.962 -5.828 4.580 1.00 96.56 88 ARG A CA 1
ATOM 659 C C . ARG A 1 88 ? 11.869 -5.231 5.464 1.00 96.56 88 ARG A C 1
ATOM 661 O O . ARG A 1 88 ? 11.460 -5.860 6.441 1.00 96.56 88 ARG A O 1
ATOM 668 N N . MET A 1 89 ? 11.409 -4.026 5.137 1.00 95.88 89 MET A N 1
ATOM 669 C CA . MET A 1 89 ? 10.365 -3.335 5.893 1.00 95.88 89 MET A CA 1
ATOM 670 C C . MET A 1 89 ? 9.026 -4.070 5.784 1.00 95.88 89 MET A C 1
ATOM 672 O O . MET A 1 89 ? 8.399 -4.343 6.808 1.00 95.88 89 MET A O 1
ATOM 676 N N . THR A 1 90 ? 8.625 -4.449 4.567 1.00 96.75 90 THR A N 1
ATOM 677 C CA . THR A 1 90 ? 7.249 -4.871 4.268 1.00 96.75 90 THR A CA 1
ATOM 678 C C . THR A 1 90 ? 7.035 -6.375 4.210 1.00 96.75 90 THR A C 1
ATOM 680 O O . THR A 1 90 ? 5.908 -6.820 4.397 1.00 96.75 90 THR A O 1
ATOM 683 N N . SER A 1 91 ? 8.074 -7.194 4.009 1.00 95.75 91 SER A N 1
ATOM 684 C CA . SER A 1 91 ? 7.907 -8.637 3.760 1.00 95.75 91 SER A CA 1
ATOM 685 C C . SER A 1 91 ? 7.029 -9.354 4.793 1.00 95.75 91 SER A C 1
ATOM 687 O O . SER A 1 91 ? 6.213 -10.197 4.427 1.00 95.75 91 SER A O 1
ATOM 689 N N . LYS A 1 92 ? 7.149 -9.019 6.082 1.00 95.25 92 LYS A N 1
ATOM 690 C CA . LYS A 1 92 ? 6.369 -9.646 7.164 1.00 95.25 92 LYS A CA 1
ATOM 691 C C . LYS A 1 92 ? 4.914 -9.170 7.255 1.00 95.25 92 LYS A C 1
ATOM 693 O O . LYS A 1 92 ? 4.147 -9.793 7.982 1.00 95.25 92 LYS A O 1
ATOM 698 N N . LEU A 1 93 ? 4.556 -8.131 6.507 1.00 96.62 93 LEU A N 1
ATOM 699 C CA . LEU A 1 93 ? 3.209 -7.564 6.404 1.00 96.62 93 LEU A CA 1
ATOM 700 C C . LEU A 1 93 ? 2.426 -8.147 5.217 1.00 96.62 93 LEU A C 1
ATOM 702 O O . LEU A 1 93 ? 1.227 -7.935 5.120 1.00 96.62 93 LEU A O 1
ATOM 706 N N . ILE A 1 94 ? 3.089 -8.890 4.325 1.00 96.69 94 ILE A N 1
ATOM 707 C CA . ILE A 1 94 ? 2.466 -9.504 3.146 1.00 96.69 94 ILE A CA 1
ATOM 708 C C . ILE A 1 94 ? 1.855 -10.856 3.536 1.00 96.69 94 ILE A C 1
ATOM 710 O O . ILE A 1 94 ? 2.566 -11.742 4.035 1.00 96.69 94 ILE A O 1
ATOM 714 N N . ALA A 1 95 ? 0.558 -11.032 3.281 1.00 94.94 95 ALA A N 1
ATOM 715 C CA . ALA A 1 95 ? -0.173 -12.278 3.501 1.00 94.94 95 ALA A CA 1
ATOM 716 C C . ALA A 1 95 ? 0.381 -13.438 2.646 1.00 94.94 95 ALA A C 1
ATOM 718 O O . ALA A 1 95 ? 1.035 -13.206 1.626 1.00 94.94 95 ALA A O 1
ATOM 719 N N . PRO A 1 96 ? 0.157 -14.710 3.033 1.00 92.00 96 PRO A N 1
ATOM 720 C CA . PRO A 1 96 ? 0.404 -15.844 2.142 1.00 92.00 96 PRO A CA 1
ATOM 721 C C . PRO A 1 96 ? -0.317 -15.657 0.798 1.00 92.00 96 PRO A C 1
ATOM 723 O O . PRO A 1 96 ? -1.514 -15.389 0.779 1.00 92.00 96 PRO A O 1
ATOM 726 N N . GLY A 1 97 ? 0.414 -15.767 -0.315 1.00 91.56 97 GLY A N 1
ATOM 727 C CA . GLY A 1 97 ? -0.107 -15.488 -1.663 1.00 91.56 97 GLY A CA 1
ATOM 728 C C . GLY A 1 97 ? -0.309 -14.001 -1.997 1.00 91.56 97 GLY A C 1
ATOM 729 O O . GLY A 1 97 ? -0.680 -13.681 -3.123 1.00 91.56 97 GLY A O 1
ATOM 730 N N . GLY A 1 98 ? -0.052 -13.096 -1.048 1.00 95.88 98 GLY A N 1
ATOM 731 C CA . GLY A 1 98 ? -0.100 -11.653 -1.253 1.00 95.88 98 GLY A CA 1
ATOM 732 C C . GLY A 1 98 ? 1.157 -11.102 -1.927 1.00 95.88 98 GLY A C 1
ATOM 733 O O . GLY A 1 98 ? 2.128 -11.825 -2.186 1.00 95.88 98 GLY A O 1
ATOM 734 N N . SER A 1 99 ? 1.153 -9.794 -2.187 1.00 97.88 99 SER A N 1
ATOM 735 C CA . SER A 1 99 ? 2.243 -9.120 -2.905 1.00 97.88 99 SER A CA 1
ATOM 736 C C . SER A 1 99 ? 2.629 -7.770 -2.305 1.00 97.88 99 SER A C 1
ATOM 738 O O . SER A 1 99 ? 1.802 -7.072 -1.727 1.00 97.88 99 SER A O 1
ATOM 740 N N . LEU A 1 100 ? 3.888 -7.374 -2.493 1.00 98.06 100 LEU A N 1
ATOM 741 C CA . LEU A 1 100 ? 4.298 -5.968 -2.436 1.00 98.06 100 LEU A CA 1
ATOM 742 C C . LEU A 1 100 ? 4.149 -5.368 -3.839 1.00 98.06 100 LEU A C 1
ATOM 744 O O . LEU A 1 100 ? 4.677 -5.929 -4.794 1.00 98.06 100 LEU A O 1
ATOM 748 N N . VAL A 1 101 ? 3.472 -4.230 -3.954 1.00 98.00 101 VAL A N 1
ATOM 749 C CA . VAL A 1 101 ? 3.261 -3.481 -5.198 1.00 98.00 101 VAL A CA 1
ATOM 750 C C . VAL A 1 101 ? 3.909 -2.106 -5.038 1.00 98.00 101 VAL A C 1
ATOM 752 O O . VAL A 1 101 ? 3.354 -1.199 -4.418 1.00 98.00 101 VAL A O 1
ATOM 755 N N . ALA A 1 102 ? 5.133 -1.964 -5.541 1.00 97.31 102 ALA A N 1
ATOM 756 C CA . ALA A 1 102 ? 5.939 -0.762 -5.354 1.00 97.31 102 ALA A CA 1
ATOM 757 C C . ALA A 1 102 ? 5.937 0.112 -6.612 1.00 97.31 102 ALA A C 1
ATOM 759 O O . ALA A 1 102 ? 6.346 -0.343 -7.680 1.00 97.31 102 ALA A O 1
ATOM 760 N N . LEU A 1 103 ? 5.542 1.378 -6.468 1.00 94.94 103 LEU A N 1
ATOM 761 C CA . LEU A 1 103 ? 5.638 2.381 -7.529 1.00 94.94 103 LEU A CA 1
ATOM 762 C C . LEU A 1 103 ? 7.047 2.982 -7.515 1.00 94.94 103 LEU A C 1
ATOM 764 O O . LEU A 1 103 ? 7.508 3.516 -6.497 1.00 94.94 103 LEU A O 1
ATOM 768 N N . LYS A 1 104 ? 7.741 2.869 -8.646 1.00 93.25 104 LYS A N 1
ATOM 769 C CA . LYS A 1 104 ? 9.163 3.169 -8.813 1.00 93.25 104 LYS A CA 1
ATOM 770 C C . LYS A 1 104 ? 9.430 3.938 -10.110 1.00 93.25 104 LYS A C 1
ATOM 772 O O . LYS A 1 104 ? 8.568 4.094 -10.967 1.00 93.25 104 LYS A O 1
ATOM 777 N N . GLY A 1 105 ? 10.651 4.459 -10.222 1.00 89.50 105 GLY A N 1
ATOM 778 C CA . GLY A 1 105 ? 11.127 5.183 -11.404 1.00 89.50 105 GLY A CA 1
ATOM 779 C C . GLY A 1 105 ? 11.957 4.312 -12.349 1.00 89.50 105 GLY A C 1
ATOM 780 O O . GLY A 1 105 ? 12.122 3.112 -12.144 1.00 89.50 105 GLY A O 1
ATOM 781 N N . ARG A 1 106 ? 12.572 4.935 -13.356 1.00 87.88 106 ARG A N 1
ATOM 782 C CA . ARG A 1 106 ? 13.296 4.251 -14.451 1.00 87.88 106 ARG A CA 1
ATOM 783 C C . ARG A 1 106 ? 14.460 3.352 -14.020 1.00 87.88 106 ARG A C 1
ATOM 785 O O . ARG A 1 106 ? 14.842 2.446 -14.746 1.00 87.88 106 ARG A O 1
ATOM 792 N N . ARG A 1 107 ? 15.018 3.560 -12.822 1.00 90.12 107 ARG A N 1
ATOM 793 C CA . ARG A 1 107 ? 16.103 2.723 -12.268 1.00 90.12 107 ARG A CA 1
ATOM 794 C C . ARG A 1 107 ? 15.627 1.378 -11.709 1.00 90.12 107 ARG A C 1
ATOM 796 O O . ARG A 1 107 ? 16.418 0.645 -11.126 1.00 90.12 107 ARG A O 1
ATOM 803 N N . THR A 1 108 ? 14.345 1.059 -11.868 1.00 91.31 108 THR A N 1
ATOM 804 C CA . THR A 1 108 ? 13.721 -0.153 -11.332 1.00 91.31 108 THR A CA 1
ATOM 805 C C . THR A 1 108 ? 14.472 -1.450 -11.657 1.00 91.31 108 THR A C 1
ATOM 807 O O . THR A 1 108 ? 14.664 -2.227 -10.722 1.00 91.31 108 THR A O 1
ATOM 810 N N . PRO A 1 109 ? 14.947 -1.703 -12.896 1.00 93.19 109 PRO A N 1
ATOM 811 C CA . PRO A 1 109 ? 15.683 -2.935 -13.194 1.00 93.19 109 PRO A CA 1
ATOM 812 C C . PRO A 1 109 ? 16.928 -3.119 -12.316 1.00 93.19 109 PRO A C 1
ATOM 814 O O . PRO A 1 109 ? 17.121 -4.185 -11.738 1.00 93.19 109 PRO A O 1
ATOM 817 N N . ILE A 1 110 ? 17.705 -2.046 -12.139 1.00 95.44 110 ILE A N 1
ATOM 818 C CA . ILE A 1 110 ? 18.916 -2.039 -11.307 1.00 95.44 110 ILE A CA 1
ATOM 819 C C . ILE A 1 110 ? 18.543 -2.234 -9.832 1.00 95.44 110 ILE A C 1
ATOM 821 O O . ILE A 1 110 ? 19.117 -3.083 -9.156 1.00 95.44 110 ILE A O 1
ATOM 825 N N . GLU A 1 111 ? 17.529 -1.515 -9.332 1.00 94.62 111 GLU A N 1
ATOM 826 C CA . GLU A 1 111 ? 17.095 -1.665 -7.935 1.00 94.62 111 GLU A CA 1
ATOM 827 C C . GLU A 1 111 ? 16.609 -3.091 -7.616 1.00 94.62 111 GLU A C 1
ATOM 829 O O . GLU A 1 111 ? 16.800 -3.572 -6.498 1.00 94.62 111 GLU A O 1
ATOM 834 N N . VAL A 1 112 ? 15.959 -3.772 -8.566 1.00 96.62 112 VAL A N 1
ATOM 835 C CA . VAL A 1 112 ? 15.506 -5.162 -8.392 1.00 96.62 112 VAL A CA 1
ATOM 836 C C . VAL A 1 112 ? 16.691 -6.129 -8.363 1.00 96.62 112 VAL A C 1
ATOM 838 O O . VAL A 1 112 ? 16.705 -7.039 -7.531 1.00 96.62 112 VAL A O 1
ATOM 841 N N . GLU A 1 113 ? 17.698 -5.920 -9.212 1.00 97.19 113 GLU A N 1
ATOM 842 C CA . GLU A 1 113 ? 18.932 -6.711 -9.209 1.00 97.19 113 GLU A CA 1
ATOM 843 C C . GLU A 1 113 ? 19.693 -6.569 -7.880 1.00 97.19 113 GLU A C 1
ATOM 845 O O . GLU A 1 113 ? 20.011 -7.573 -7.228 1.00 97.19 113 GLU A O 1
ATOM 850 N N . GLU A 1 114 ? 19.875 -5.333 -7.408 1.00 97.25 114 GLU A N 1
ATOM 851 C CA . GLU A 1 114 ? 20.487 -5.016 -6.110 1.00 97.25 114 GLU A CA 1
ATOM 852 C C . GLU A 1 114 ? 19.707 -5.614 -4.923 1.00 97.25 114 GLU A C 1
ATOM 854 O O . GLU A 1 114 ? 20.281 -5.928 -3.875 1.00 97.25 114 GLU A O 1
ATOM 859 N N . ALA A 1 115 ? 18.393 -5.802 -5.072 1.00 97.62 115 ALA A N 1
ATOM 860 C CA . ALA A 1 115 ? 17.525 -6.394 -4.057 1.00 97.62 115 ALA A CA 1
ATOM 861 C C . ALA A 1 115 ? 17.416 -7.924 -4.133 1.00 97.62 115 ALA A C 1
ATOM 863 O O . ALA A 1 115 ? 16.741 -8.523 -3.289 1.00 97.62 115 ALA A O 1
ATOM 864 N N . SER A 1 116 ? 18.077 -8.580 -5.091 1.00 97.38 116 SER A N 1
ATOM 865 C CA . SER A 1 116 ? 17.940 -10.022 -5.349 1.00 97.38 116 SER A CA 1
ATOM 866 C C . SER A 1 116 ? 18.178 -10.900 -4.112 1.00 97.38 116 SER A C 1
ATOM 868 O O . SER A 1 116 ? 17.434 -11.858 -3.880 1.00 97.38 116 SER A O 1
ATOM 870 N N . ALA A 1 117 ? 19.161 -10.556 -3.274 1.00 97.50 117 ALA A N 1
ATOM 871 C CA . ALA A 1 117 ? 19.448 -11.273 -2.032 1.00 97.50 117 ALA A CA 1
ATOM 872 C C . ALA A 1 117 ? 18.288 -11.184 -1.023 1.00 97.50 117 ALA A C 1
ATOM 874 O O . ALA A 1 117 ? 17.895 -12.196 -0.438 1.00 97.50 117 ALA A O 1
ATOM 875 N N . GLU A 1 118 ? 17.695 -9.999 -0.858 1.00 97.94 118 GLU A N 1
ATOM 876 C CA . GLU A 1 118 ? 16.558 -9.787 0.047 1.00 97.94 118 GLU A CA 1
ATOM 877 C C . GLU A 1 118 ? 15.282 -10.444 -0.489 1.00 97.94 118 GLU A C 1
ATOM 879 O O . GLU A 1 118 ? 14.563 -11.104 0.263 1.00 97.94 118 GLU A O 1
ATOM 884 N N . LEU A 1 119 ? 15.025 -10.342 -1.797 1.00 97.62 119 LEU A N 1
ATOM 885 C CA . LEU A 1 119 ? 13.898 -11.010 -2.453 1.00 97.62 119 LEU A CA 1
ATOM 886 C C . LEU A 1 119 ? 13.945 -12.529 -2.223 1.00 97.62 119 LEU A C 1
ATOM 888 O O . LEU A 1 119 ? 12.959 -13.120 -1.775 1.00 97.62 119 LEU A O 1
ATOM 892 N N . ARG A 1 120 ? 15.116 -13.155 -2.420 1.00 97.25 120 ARG A N 1
ATOM 893 C CA . ARG A 1 120 ? 15.326 -14.590 -2.153 1.00 97.25 120 ARG A CA 1
ATOM 894 C C . ARG A 1 120 ? 15.143 -14.933 -0.676 1.00 97.25 120 ARG A C 1
ATOM 896 O O . ARG A 1 120 ? 14.413 -15.875 -0.364 1.00 97.25 120 ARG A O 1
ATOM 903 N N . ARG A 1 121 ? 15.756 -14.157 0.228 1.00 97.31 121 ARG A N 1
ATOM 904 C CA . ARG A 1 121 ? 15.658 -14.342 1.688 1.00 97.31 121 ARG A CA 1
ATOM 905 C C . ARG A 1 121 ? 14.212 -14.308 2.186 1.00 97.31 121 ARG A C 1
ATOM 907 O O . ARG A 1 121 ? 13.878 -15.008 3.138 1.00 97.31 121 ARG A O 1
ATOM 914 N N . HIS A 1 122 ? 13.366 -13.497 1.555 1.00 96.38 122 HIS A N 1
ATOM 915 C CA . HIS A 1 122 ? 11.974 -13.294 1.952 1.00 96.38 122 HIS A CA 1
ATOM 916 C C . HIS A 1 122 ? 10.948 -14.070 1.108 1.00 96.38 122 HIS A C 1
ATOM 918 O O . HIS A 1 122 ? 9.743 -13.889 1.321 1.00 96.38 122 HIS A O 1
ATOM 924 N N . HIS A 1 123 ? 11.410 -14.953 0.214 1.00 96.62 123 HIS A N 1
ATOM 925 C CA . HIS A 1 123 ? 10.586 -15.763 -0.692 1.00 96.62 123 HIS A CA 1
ATOM 926 C C . HIS A 1 123 ? 9.635 -14.919 -1.551 1.00 96.62 123 HIS A C 1
ATOM 928 O O . HIS A 1 123 ? 8.439 -15.201 -1.649 1.00 96.62 123 HIS A O 1
ATOM 934 N N . LEU A 1 124 ? 10.180 -13.865 -2.154 1.00 97.69 124 LEU A N 1
ATOM 935 C CA . LEU A 1 124 ? 9.473 -12.981 -3.070 1.00 97.69 124 LEU A CA 1
ATOM 936 C C . LEU A 1 124 ? 10.034 -13.135 -4.485 1.00 97.69 124 LEU A C 1
ATOM 938 O O . LEU A 1 124 ? 11.251 -13.149 -4.681 1.00 97.69 124 LEU A O 1
ATOM 942 N N . ARG A 1 125 ? 9.142 -13.215 -5.472 1.00 97.38 125 ARG A N 1
ATOM 943 C CA . ARG A 1 125 ? 9.473 -13.136 -6.900 1.00 97.38 125 ARG A CA 1
ATOM 944 C C . ARG A 1 125 ? 9.053 -11.767 -7.418 1.00 97.38 125 ARG A C 1
ATOM 946 O O . ARG A 1 125 ? 7.895 -11.407 -7.249 1.00 97.38 125 ARG A O 1
ATOM 953 N N . ALA A 1 126 ? 9.985 -11.034 -8.021 1.00 97.75 126 ALA A N 1
ATOM 954 C CA . ALA A 1 126 ? 9.733 -9.707 -8.570 1.00 97.75 126 ALA A CA 1
ATOM 955 C C . ALA A 1 126 ? 9.400 -9.768 -10.067 1.00 97.75 126 ALA A C 1
ATOM 957 O O . ALA A 1 126 ? 10.080 -10.458 -10.826 1.00 97.75 126 ALA A O 1
ATOM 958 N N . GLU A 1 127 ? 8.393 -9.005 -10.470 1.00 97.75 127 GLU A N 1
ATOM 959 C CA . GLU A 1 127 ? 8.014 -8.731 -11.855 1.00 97.75 127 GLU A CA 1
ATOM 960 C C . GLU A 1 127 ? 7.934 -7.214 -12.040 1.00 97.75 127 GLU A C 1
ATOM 962 O O . GLU A 1 127 ? 7.435 -6.498 -11.168 1.00 97.75 127 GLU A O 1
ATOM 967 N N . ILE A 1 128 ? 8.496 -6.715 -13.141 1.00 97.06 128 ILE A N 1
ATOM 968 C CA . ILE A 1 128 ? 8.542 -5.285 -13.453 1.00 97.06 128 ILE A CA 1
ATOM 969 C C . ILE A 1 128 ? 7.524 -5.019 -14.555 1.00 97.06 128 ILE A C 1
ATOM 971 O O . ILE A 1 128 ? 7.587 -5.632 -15.619 1.00 97.06 128 ILE A O 1
ATOM 975 N N . HIS A 1 129 ? 6.624 -4.078 -14.302 1.00 95.62 129 HIS A N 1
ATOM 976 C CA . HIS A 1 129 ? 5.646 -3.594 -15.262 1.00 95.62 129 HIS A CA 1
ATOM 977 C C . HIS A 1 129 ? 5.967 -2.144 -15.596 1.00 95.62 129 HIS A C 1
ATOM 979 O O . HIS A 1 129 ? 6.007 -1.291 -14.708 1.00 95.62 129 HIS A O 1
ATOM 985 N N . GLU A 1 130 ? 6.192 -1.867 -16.872 1.00 94.00 130 GLU A N 1
ATOM 986 C CA . GLU A 1 130 ? 6.235 -0.501 -17.373 1.00 94.00 130 GLU A CA 1
ATOM 987 C C . GLU A 1 130 ? 4.803 -0.014 -17.609 1.00 94.00 130 GLU A C 1
ATOM 989 O O . GLU A 1 130 ? 3.993 -0.707 -18.226 1.00 94.00 130 GLU A O 1
ATOM 994 N N . VAL A 1 131 ? 4.483 1.165 -17.082 1.00 91.19 131 VAL A N 1
ATOM 995 C CA . VAL A 1 131 ? 3.165 1.783 -17.193 1.00 91.19 131 VAL A CA 1
ATOM 996 C C . VAL A 1 131 ? 3.347 3.165 -17.821 1.00 91.19 131 VAL A C 1
ATOM 998 O O . VAL A 1 131 ? 3.867 4.067 -17.155 1.00 91.19 131 VAL A O 1
ATOM 1001 N N . PRO A 1 132 ? 2.947 3.345 -19.092 1.00 86.88 132 PRO A N 1
ATOM 1002 C CA . PRO A 1 132 ? 2.993 4.645 -19.751 1.00 86.88 132 PRO A CA 1
ATOM 1003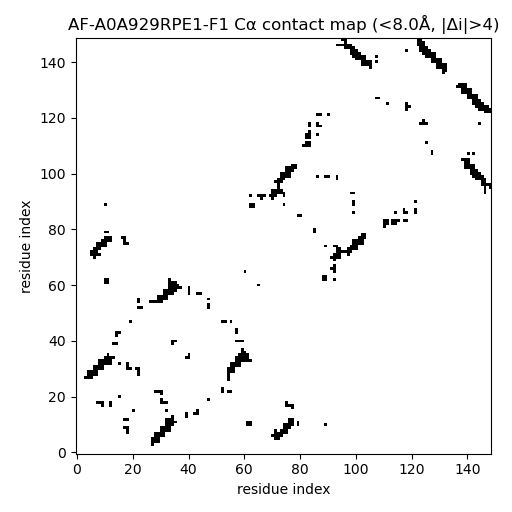 C C . PRO A 1 132 ? 2.148 5.672 -18.994 1.00 86.88 132 PRO A C 1
ATOM 1005 O O . PRO A 1 132 ? 1.025 5.370 -18.577 1.00 86.88 132 PRO A O 1
ATOM 1008 N N . SER A 1 133 ? 2.674 6.884 -18.813 1.00 82.75 133 SER A N 1
ATOM 1009 C CA . SER A 1 133 ? 1.867 7.992 -18.306 1.00 82.75 133 SER A CA 1
ATOM 1010 C C . SER A 1 133 ? 0.863 8.435 -19.371 1.00 82.75 133 SER A C 1
ATOM 1012 O O . SER A 1 133 ? 1.148 8.426 -20.564 1.00 82.75 133 SER A O 1
ATOM 1014 N N . ILE A 1 134 ? -0.338 8.817 -18.933 1.00 82.56 134 ILE A N 1
ATOM 1015 C CA . ILE A 1 134 ? -1.382 9.354 -19.820 1.00 82.56 134 ILE A CA 1
ATOM 1016 C C . ILE A 1 134 ? -1.143 10.852 -20.087 1.00 82.56 134 ILE A C 1
ATOM 1018 O O . ILE A 1 134 ? -1.632 11.385 -21.077 1.00 82.56 134 ILE A O 1
ATOM 1022 N N . MET A 1 135 ? -0.404 11.539 -19.205 1.00 78.62 135 MET A N 1
ATOM 1023 C CA . MET A 1 135 ? -0.205 12.996 -19.258 1.00 78.62 135 MET A CA 1
ATOM 1024 C C . MET A 1 135 ? 1.216 13.424 -19.642 1.00 78.62 135 MET A C 1
ATOM 1026 O O . MET A 1 135 ? 1.427 14.590 -19.956 1.00 78.62 135 MET A O 1
ATOM 1030 N N . GLU A 1 136 ? 2.186 12.513 -19.591 1.00 77.31 136 GLU A N 1
ATOM 1031 C CA . GLU A 1 136 ? 3.605 12.804 -19.809 1.00 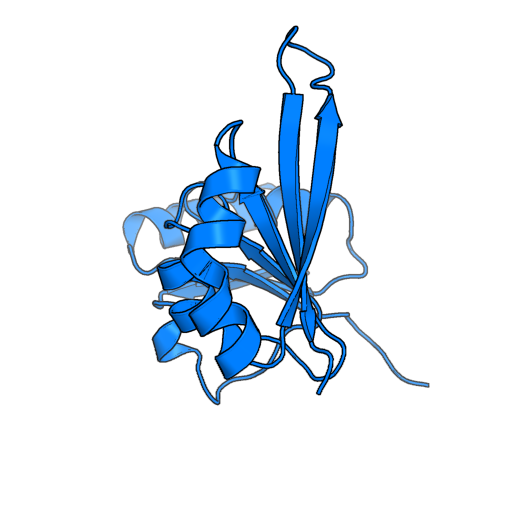77.31 136 GLU A CA 1
ATOM 1032 C C . GLU A 1 136 ? 4.197 11.781 -20.779 1.00 77.31 136 GLU A C 1
ATOM 1034 O O . GLU A 1 136 ? 3.779 10.625 -20.787 1.00 77.31 136 GLU A O 1
ATOM 1039 N N . ASP A 1 137 ? 5.238 12.163 -21.519 1.00 77.50 137 ASP A N 1
ATOM 1040 C CA . ASP A 1 137 ? 5.995 11.250 -22.392 1.00 77.50 137 ASP A CA 1
ATOM 1041 C C . ASP A 1 137 ? 6.949 10.323 -21.603 1.00 77.50 137 ASP A C 1
ATOM 1043 O O . ASP A 1 137 ? 7.940 9.810 -22.129 1.00 77.50 137 ASP A O 1
ATOM 1047 N N . GLU A 1 138 ? 6.686 10.113 -20.311 1.00 80.62 138 GLU A N 1
ATOM 1048 C CA . GLU A 1 138 ? 7.519 9.324 -19.410 1.00 80.62 138 GLU A CA 1
ATOM 1049 C C . GLU A 1 138 ? 6.738 8.154 -18.801 1.00 80.62 138 GLU A C 1
ATOM 1051 O O . GLU A 1 138 ? 5.617 8.304 -18.315 1.00 80.62 138 GLU A O 1
ATOM 1056 N N . SER A 1 139 ? 7.347 6.967 -18.776 1.00 85.38 139 SER A N 1
ATOM 1057 C CA . SER A 1 139 ? 6.774 5.798 -18.102 1.00 85.38 139 SER A CA 1
ATOM 1058 C C . SER A 1 139 ? 7.054 5.809 -16.599 1.00 85.38 139 SER A C 1
ATOM 1060 O O . SER A 1 139 ? 8.162 6.127 -16.149 1.00 85.38 139 SER A O 1
ATOM 1062 N N . THR A 1 140 ? 6.080 5.344 -15.817 1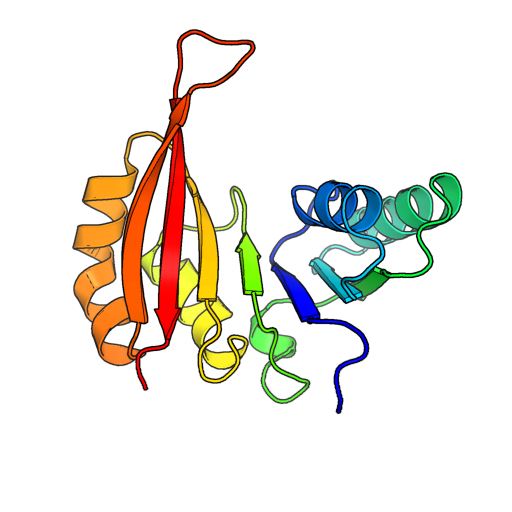.00 88.75 140 THR A N 1
ATOM 1063 C CA . THR A 1 140 ? 6.307 4.892 -14.442 1.00 88.75 140 THR A CA 1
ATOM 1064 C C . THR A 1 140 ? 6.499 3.377 -14.414 1.00 88.75 140 THR A C 1
ATOM 1066 O O . THR A 1 140 ? 6.120 2.668 -15.344 1.00 88.75 140 THR A O 1
ATOM 1069 N N . TYR A 1 141 ? 7.113 2.863 -13.354 1.00 93.56 141 TYR A N 1
ATOM 1070 C CA . TYR A 1 141 ? 7.394 1.438 -13.220 1.00 93.56 141 TYR A CA 1
ATOM 1071 C C . TYR A 1 141 ? 6.716 0.908 -11.964 1.00 93.56 141 TYR A C 1
ATOM 1073 O O . TYR A 1 141 ? 6.806 1.508 -10.893 1.00 93.56 141 TYR A O 1
ATOM 1081 N N . ILE A 1 142 ? 6.064 -0.242 -12.081 1.00 96.06 142 ILE A N 1
ATOM 1082 C CA . ILE A 1 142 ? 5.483 -0.960 -10.951 1.00 96.06 142 ILE A CA 1
ATOM 1083 C C . ILE A 1 142 ? 6.259 -2.256 -10.768 1.00 96.06 142 ILE A C 1
ATOM 1085 O O . ILE A 1 142 ? 6.349 -3.069 -11.685 1.00 96.06 142 ILE A O 1
ATOM 1089 N N . VAL A 1 143 ? 6.802 -2.462 -9.571 1.00 97.62 143 VAL A N 1
ATOM 1090 C CA . VAL A 1 143 ? 7.402 -3.741 -9.184 1.00 97.62 143 VAL A CA 1
ATOM 1091 C C . VAL A 1 143 ? 6.403 -4.521 -8.353 1.00 97.62 143 VAL A C 1
ATOM 1093 O O . VAL A 1 143 ? 6.062 -4.108 -7.242 1.00 97.62 143 VAL A O 1
ATOM 1096 N N . VAL A 1 144 ? 5.982 -5.673 -8.862 1.00 98.12 144 VAL A N 1
ATOM 1097 C CA . VAL A 1 144 ? 5.142 -6.624 -8.137 1.00 98.12 144 VAL A CA 1
ATOM 1098 C C . VAL A 1 144 ? 6.037 -7.722 -7.576 1.00 98.12 144 VAL A C 1
ATOM 1100 O O . VAL A 1 144 ? 6.651 -8.481 -8.315 1.00 98.12 144 VAL A O 1
ATOM 1103 N N . CYS A 1 145 ? 6.146 -7.786 -6.253 1.00 97.94 145 CYS A N 1
ATOM 1104 C CA . CYS A 1 145 ? 6.889 -8.814 -5.534 1.00 97.94 145 CYS A CA 1
ATOM 1105 C C . CYS A 1 145 ? 5.910 -9.793 -4.879 1.00 97.94 145 CYS A C 1
ATOM 1107 O O . CYS A 1 145 ? 5.416 -9.532 -3.779 1.00 97.94 145 CYS A O 1
ATOM 1109 N N . THR A 1 146 ? 5.652 -10.919 -5.537 1.00 97.62 146 THR A N 1
ATOM 1110 C CA . THR A 1 146 ? 4.680 -11.928 -5.096 1.00 97.62 146 THR A CA 1
ATOM 1111 C C . THR A 1 146 ? 5.315 -12.920 -4.132 1.00 97.62 146 THR A C 1
ATOM 1113 O O . THR A 1 146 ? 6.410 -13.439 -4.380 1.00 97.62 146 THR A O 1
ATOM 1116 N N . ARG A 1 147 ? 4.617 -13.224 -3.034 1.00 94.00 147 ARG A N 1
ATOM 1117 C CA . ARG A 1 147 ? 5.021 -14.257 -2.077 1.00 94.00 147 ARG A CA 1
ATOM 1118 C C . ARG A 1 147 ? 4.841 -15.652 -2.673 1.00 94.00 147 ARG A C 1
ATOM 1120 O O . ARG A 1 147 ? 3.719 -16.088 -2.901 1.00 94.00 147 ARG A O 1
ATOM 1127 N N . VAL A 1 148 ? 5.955 -16.358 -2.880 1.00 89.44 148 VAL A N 1
ATOM 1128 C CA . VAL A 1 148 ? 5.965 -17.716 -3.465 1.00 89.44 148 VAL A CA 1
ATOM 1129 C C . VAL A 1 148 ? 5.949 -18.837 -2.420 1.00 89.44 148 VAL A C 1
ATOM 1131 O O . VAL A 1 148 ? 5.746 -19.995 -2.779 1.00 89.44 148 VAL A O 1
ATOM 1134 N N . ARG A 1 149 ? 6.188 -18.508 -1.142 1.00 72.94 149 ARG A N 1
ATOM 1135 C CA . ARG A 1 149 ? 6.124 -19.408 0.022 1.00 72.94 149 ARG A CA 1
ATOM 1136 C C . ARG A 1 149 ? 5.663 -18.656 1.267 1.00 72.94 149 ARG A C 1
ATOM 1138 O O . ARG A 1 149 ? 6.060 -17.472 1.430 1.00 72.94 149 ARG A O 1
#

Radius of gyration: 15.1 Å; Cα contacts (8 Å, |Δi|>4): 311; chains: 1; bounding box: 38×35×37 Å

InterPro domains:
  IPR003682 rRNA small subunit methyltransferase G [PF02527] (6-125)
  IPR003682 rRNA small subunit methyltransferase G [PTHR31760] (5-146)
  IPR003682 rRNA small subunit methyltransferase G [TIGR00138] (5-135)
  IPR029063 S-adenosyl-L-methionine-dependent methyltransferase superfamily [G3DSA:3.40.50.150] (1-149)
  IPR029063 S-adenosyl-L-methionine-dependent methyltransferase superfamily [SSF53335] (3-124)

pLDDT: mean 93.43, std 9.6, range [41.94, 98.62]

Sequence (149 aa):
PRREGREVLDVGSGSGLPGIVIAACRPDLHVHLAEPMARRVEWLEDVVDNLGLDNVTIHQARAEELRGKGKADAVTARAVANMSKLVRMTSKLIAPGGSLVALKGRRTPIEVEEASAELRRHHLRAEIHEVPSIMEDESTYIVVCTRVR

Nearest PDB structures (foldseek):
  1jsx-assembly1_A  TM=8.834E-01  e=1.130E-12  Escherichia coli
  3fpj-assembly1_A  TM=7.364E-01  e=7.685E-09  Methanothermobacter thermautotrophicus str. Delta H
  3fpg-assembly1_B  TM=7.367E-01  e=1.906E-08  Methanothermobacter thermautotrophicus str. Delta H
  6p3o-assembly1_A-2  TM=7.081E-01  e=3.418E-08  Glaucium flavum
  5kok-assembly1_B  TM=6.555E-01  e=2.637E-08  Thalictrum flavum subsp. glaucum

Foldseek 3Di:
DDDQAQEEEEAQCQQNPPQVVCLLVCVSHQYEYEHQDPVSLVNVVVVCVVSVRPRYDYHNDHLQVCQPVAAGLEYEYEPDDQPQVVLVSCLSRHDQQHKYKYKAAPCVVVSCVVNVVSLVVSQWDWDKDWAQDPPDRGTIIIIITTRPD

Organism: NCBI:txid1852361